Protein AF-A0AAU2SCC8-F1 (afdb_monomer)

Structure (mmCIF, N/CA/C/O backbone):
data_AF-A0AAU2SCC8-F1
#
_entry.id   AF-A0AAU2SCC8-F1
#
loop_
_atom_site.group_PDB
_atom_site.id
_atom_site.type_symbol
_atom_site.label_atom_id
_atom_site.label_alt_id
_atom_site.label_comp_id
_atom_site.label_asym_id
_atom_site.label_entity_id
_atom_site.label_seq_id
_atom_site.pdbx_PDB_ins_code
_atom_site.Cartn_x
_atom_site.Cartn_y
_atom_site.Cartn_z
_atom_site.occupancy
_atom_site.B_iso_or_equiv
_atom_site.auth_seq_id
_atom_site.auth_comp_id
_atom_site.auth_asym_id
_atom_site.auth_atom_id
_atom_site.pdbx_PDB_model_num
ATOM 1 N N . MET A 1 1 ? 11.559 -13.820 -19.161 1.00 62.53 1 MET A N 1
ATOM 2 C CA . MET A 1 1 ? 10.729 -14.350 -18.061 1.00 62.53 1 MET A CA 1
ATOM 3 C C . MET A 1 1 ? 9.346 -13.765 -18.253 1.00 62.53 1 MET A C 1
ATOM 5 O O . MET A 1 1 ? 9.274 -12.615 -18.660 1.00 62.53 1 MET A O 1
ATOM 9 N N . ASP A 1 2 ? 8.284 -14.543 -18.077 1.00 85.38 2 ASP A N 1
ATOM 10 C CA . ASP A 1 2 ? 6.921 -14.011 -18.171 1.00 85.38 2 ASP A CA 1
ATOM 11 C C . ASP A 1 2 ? 6.701 -13.028 -17.008 1.00 85.38 2 ASP A C 1
ATOM 13 O O . ASP A 1 2 ? 6.806 -13.413 -15.840 1.00 85.38 2 ASP A O 1
ATOM 17 N N . THR A 1 3 ? 6.509 -11.747 -17.331 1.00 86.06 3 THR A N 1
ATOM 18 C CA . THR A 1 3 ? 6.363 -10.664 -16.351 1.00 86.06 3 THR A CA 1
ATOM 19 C C . THR A 1 3 ? 5.164 -10.898 -15.440 1.00 86.06 3 THR A C 1
ATOM 21 O O . THR A 1 3 ? 5.280 -10.666 -14.237 1.00 86.06 3 THR A O 1
ATOM 24 N N . ASP A 1 4 ? 4.063 -11.436 -15.965 1.00 90.00 4 ASP A N 1
ATOM 25 C CA . ASP A 1 4 ? 2.861 -11.713 -15.178 1.00 90.00 4 ASP A CA 1
ATOM 26 C C . ASP A 1 4 ? 3.118 -12.862 -14.201 1.00 90.00 4 ASP A C 1
ATOM 28 O O . ASP A 1 4 ? 2.792 -12.768 -13.017 1.00 90.00 4 ASP A O 1
ATOM 32 N N . ALA A 1 5 ? 3.806 -13.915 -14.655 1.00 93.38 5 ALA A N 1
ATOM 33 C CA . ALA A 1 5 ? 4.214 -15.011 -13.779 1.00 93.38 5 ALA A CA 1
ATOM 34 C C . ALA A 1 5 ? 5.170 -14.538 -12.669 1.00 93.38 5 ALA A C 1
ATOM 36 O O . ALA A 1 5 ? 5.073 -14.994 -11.529 1.00 93.38 5 ALA A O 1
ATOM 37 N N . ALA A 1 6 ? 6.081 -13.610 -12.979 1.00 93.94 6 ALA A N 1
ATOM 38 C CA . ALA A 1 6 ? 6.995 -13.035 -11.996 1.00 93.94 6 ALA A CA 1
ATOM 39 C C . ALA A 1 6 ? 6.267 -12.146 -10.973 1.00 93.94 6 ALA A C 1
ATOM 41 O O . ALA A 1 6 ? 6.582 -12.204 -9.784 1.00 93.94 6 ALA A O 1
ATOM 42 N N . ILE A 1 7 ? 5.277 -11.362 -11.412 1.00 95.56 7 ILE A N 1
ATOM 43 C CA . ILE A 1 7 ? 4.417 -10.558 -10.533 1.00 95.56 7 ILE A CA 1
ATOM 44 C C . ILE A 1 7 ? 3.622 -11.458 -9.587 1.00 95.56 7 ILE A C 1
ATOM 46 O O . ILE A 1 7 ? 3.667 -11.256 -8.374 1.00 95.56 7 ILE A O 1
ATOM 50 N N . GLU A 1 8 ? 2.946 -12.483 -10.107 1.00 96.69 8 GLU A N 1
ATOM 51 C CA . GLU A 1 8 ? 2.165 -13.414 -9.283 1.00 96.69 8 GLU A CA 1
ATOM 52 C C . GLU A 1 8 ? 3.062 -14.195 -8.303 1.00 96.69 8 GLU A C 1
ATOM 54 O O . GLU A 1 8 ? 2.718 -14.348 -7.129 1.00 96.69 8 GLU A O 1
ATOM 59 N N . ALA A 1 9 ? 4.267 -14.600 -8.723 1.00 96.06 9 ALA A N 1
ATOM 60 C CA . ALA A 1 9 ? 5.257 -15.195 -7.823 1.00 96.06 9 ALA A CA 1
ATOM 61 C C . ALA A 1 9 ? 5.730 -14.215 -6.732 1.00 96.06 9 ALA A C 1
ATOM 63 O O . ALA A 1 9 ? 5.937 -14.620 -5.587 1.00 96.06 9 ALA A O 1
ATOM 64 N N . GLY A 1 10 ? 5.873 -12.926 -7.058 1.00 96.00 10 GLY A N 1
ATOM 65 C CA . GLY A 1 10 ? 6.161 -11.868 -6.088 1.00 96.00 10 GLY A CA 1
ATOM 66 C C . GLY A 1 10 ? 5.062 -11.745 -5.034 1.00 96.00 10 GLY A C 1
ATOM 67 O O . GLY A 1 10 ? 5.354 -11.700 -3.839 1.00 96.00 10 GLY A O 1
ATOM 68 N N . TRP A 1 11 ? 3.795 -11.767 -5.458 1.00 97.62 11 TRP A N 1
ATOM 69 C CA . TRP A 1 11 ? 2.643 -11.748 -4.553 1.00 97.62 11 TRP A CA 1
ATOM 70 C C . TRP A 1 11 ? 2.596 -12.967 -3.640 1.00 97.62 11 TRP A C 1
ATOM 72 O O . TRP A 1 11 ? 2.360 -12.818 -2.441 1.00 97.62 11 TRP A O 1
ATOM 82 N N . GLN A 1 12 ? 2.864 -14.161 -4.172 1.00 97.50 12 GLN A N 1
ATOM 83 C CA . GLN A 1 12 ? 2.951 -15.364 -3.346 1.00 97.50 12 GLN A CA 1
ATOM 84 C C . GLN A 1 12 ? 4.092 -15.252 -2.327 1.00 97.50 12 GLN A C 1
ATOM 86 O O . GLN A 1 12 ? 3.879 -15.470 -1.138 1.00 97.50 12 GLN A O 1
ATOM 91 N N . LYS A 1 13 ? 5.274 -14.798 -2.760 1.00 96.31 13 LYS A N 1
ATOM 92 C CA . LYS A 1 13 ? 6.423 -14.588 -1.872 1.00 96.31 13 LYS A CA 1
ATOM 93 C C . LYS A 1 13 ? 6.127 -13.583 -0.757 1.00 96.31 13 LYS A C 1
ATOM 95 O O . LYS A 1 13 ? 6.550 -13.801 0.371 1.00 96.31 13 LYS A O 1
ATOM 100 N N . ALA A 1 14 ? 5.418 -12.494 -1.050 1.00 96.19 14 ALA A N 1
ATOM 101 C CA . ALA A 1 14 ? 5.037 -11.504 -0.044 1.00 96.19 14 ALA A CA 1
ATOM 102 C C . ALA A 1 14 ? 4.080 -12.084 1.014 1.00 96.19 14 ALA A C 1
ATOM 104 O O . ALA A 1 14 ? 4.199 -11.741 2.189 1.00 96.19 14 ALA A O 1
ATOM 105 N N . ARG A 1 15 ? 3.173 -12.990 0.617 1.00 96.25 15 ARG A N 1
ATOM 106 C CA . ARG A 1 15 ? 2.302 -13.732 1.546 1.00 96.25 15 ARG A CA 1
ATOM 107 C C . ARG A 1 15 ? 3.092 -14.711 2.408 1.00 96.25 15 ARG A C 1
ATOM 109 O O . ARG A 1 15 ? 2.896 -14.740 3.619 1.00 96.25 15 ARG A O 1
ATOM 116 N N . ASP A 1 16 ? 4.003 -15.462 1.795 1.00 96.50 16 ASP A N 1
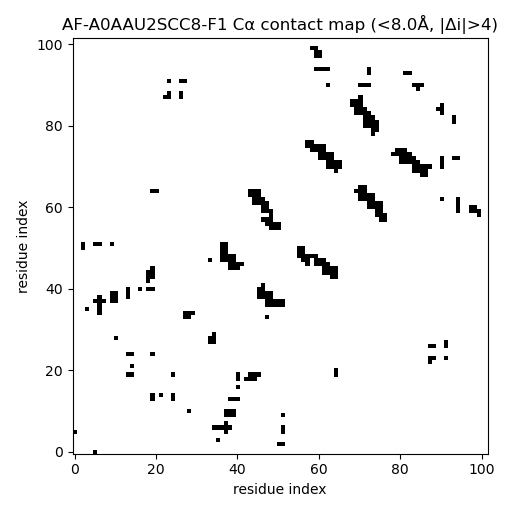ATOM 117 C CA . ASP A 1 16 ? 4.822 -16.464 2.487 1.00 96.50 16 ASP A CA 1
ATOM 118 C C . ASP A 1 16 ? 5.830 -15.830 3.465 1.00 96.50 16 ASP A C 1
ATOM 120 O O . ASP A 1 16 ? 6.220 -16.451 4.451 1.00 96.50 16 ASP A O 1
ATOM 124 N N . ASP A 1 17 ? 6.250 -14.587 3.209 1.00 94.44 17 ASP A N 1
ATOM 125 C CA . ASP A 1 17 ? 7.211 -13.844 4.029 1.00 94.44 17 ASP A CA 1
ATOM 126 C C . ASP A 1 17 ? 6.690 -13.521 5.444 1.00 94.44 17 ASP A C 1
ATOM 128 O O . ASP A 1 17 ? 7.462 -13.492 6.402 1.00 94.44 17 ASP A O 1
ATOM 132 N N . GLY A 1 18 ? 5.383 -13.287 5.591 1.00 91.75 18 GLY A N 1
ATOM 133 C CA . GLY A 1 18 ? 4.715 -13.136 6.887 1.00 91.75 18 GLY A CA 1
ATOM 134 C C . GLY A 1 18 ? 5.025 -11.856 7.679 1.00 91.75 18 GLY A C 1
ATOM 135 O O . GLY A 1 18 ? 4.430 -11.654 8.738 1.00 91.75 18 GLY A O 1
ATOM 136 N N . ARG A 1 19 ? 5.914 -10.966 7.206 1.00 91.44 19 ARG A N 1
ATOM 137 C CA . ARG A 1 19 ? 6.198 -9.685 7.890 1.00 91.44 19 A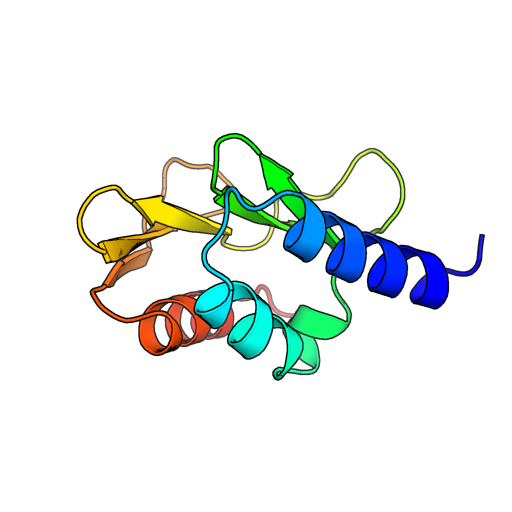RG A CA 1
ATOM 138 C C . ARG A 1 19 ? 5.124 -8.623 7.660 1.00 91.44 19 A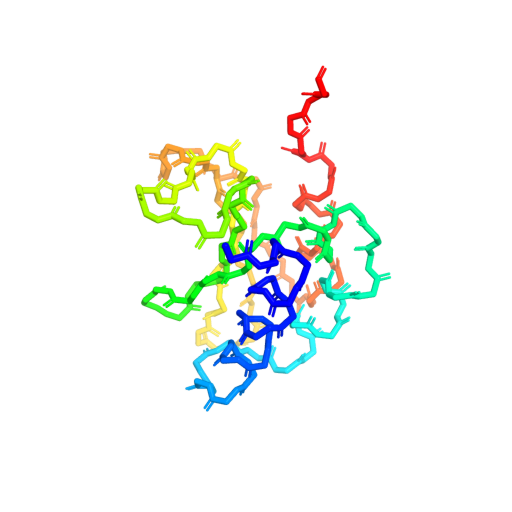RG A C 1
ATOM 140 O O . ARG A 1 19 ? 4.990 -7.713 8.474 1.00 91.44 19 ARG A O 1
ATOM 147 N N . VAL A 1 20 ? 4.376 -8.727 6.565 1.00 93.62 20 VAL A N 1
ATOM 148 C CA . VAL A 1 20 ? 3.243 -7.848 6.252 1.00 93.62 20 VAL A CA 1
ATOM 149 C C . VAL A 1 20 ? 1.948 -8.563 6.609 1.00 93.62 20 VAL A C 1
ATOM 151 O O . VAL A 1 20 ? 1.796 -9.760 6.375 1.00 93.62 20 VAL A O 1
ATOM 154 N N . ARG A 1 21 ? 0.997 -7.821 7.181 1.00 92.75 21 ARG A N 1
ATOM 155 C CA . ARG A 1 21 ? -0.297 -8.374 7.589 1.00 92.75 21 ARG A CA 1
ATOM 156 C C . ARG A 1 21 ? -1.078 -8.889 6.367 1.00 92.75 21 ARG A C 1
ATOM 158 O O . ARG A 1 21 ? -1.182 -8.149 5.386 1.00 92.75 21 ARG A O 1
ATOM 165 N 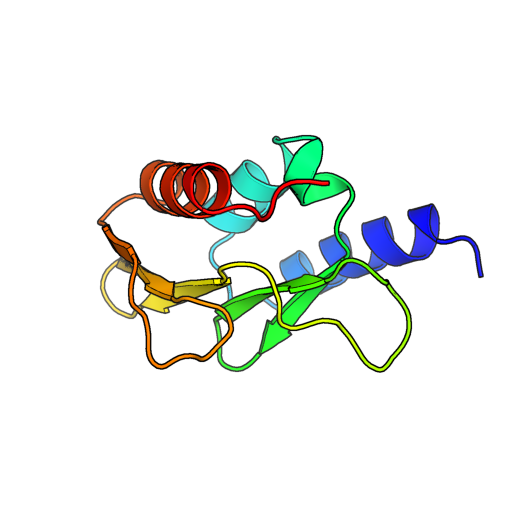N . PRO A 1 22 ? -1.681 -10.093 6.427 1.00 94.00 22 PRO A N 1
ATOM 166 C CA . PRO A 1 22 ? -2.409 -10.672 5.294 1.00 94.00 22 PRO A CA 1
ATOM 167 C C . PRO A 1 22 ? -3.515 -9.768 4.739 1.00 94.00 22 PRO A C 1
ATOM 169 O O . PRO A 1 22 ? -3.625 -9.606 3.531 1.00 94.00 22 PRO A O 1
ATOM 172 N N . GLU A 1 23 ? -4.260 -9.090 5.615 1.00 95.12 23 GLU A N 1
ATOM 173 C CA . GLU A 1 23 ? -5.331 -8.158 5.231 1.00 95.12 23 GLU A CA 1
ATOM 174 C C . GLU A 1 23 ? -4.857 -7.019 4.313 1.00 95.12 23 GLU A C 1
ATOM 176 O O . GLU A 1 23 ? -5.583 -6.619 3.405 1.00 95.12 23 GLU A O 1
ATOM 181 N N . LEU A 1 24 ? -3.628 -6.524 4.504 1.00 96.19 24 LEU A N 1
ATOM 182 C CA . LEU A 1 24 ? -3.044 -5.491 3.650 1.00 96.19 24 LEU A CA 1
ATOM 183 C C . LEU A 1 24 ? -2.675 -6.057 2.275 1.00 96.19 24 LEU A C 1
ATOM 185 O O . LEU A 1 24 ? -2.952 -5.425 1.257 1.00 96.19 24 LEU A O 1
ATOM 189 N N . LEU A 1 25 ? -2.085 -7.257 2.244 1.00 97.19 25 LEU A N 1
ATOM 190 C CA . LEU A 1 25 ? -1.738 -7.945 0.999 1.00 97.19 25 LEU A CA 1
ATOM 191 C C . LEU A 1 25 ? -2.987 -8.277 0.181 1.00 97.19 25 LEU A C 1
ATOM 193 O O . LEU A 1 25 ? -2.990 -8.071 -1.029 1.00 97.19 25 LEU A O 1
ATOM 197 N N . ASP A 1 26 ? -4.052 -8.748 0.827 1.00 97.50 26 ASP A N 1
ATOM 198 C CA . ASP A 1 26 ? -5.294 -9.123 0.153 1.00 97.50 26 ASP A CA 1
ATOM 199 C C . ASP A 1 26 ? -6.024 -7.908 -0.427 1.00 97.50 26 ASP A C 1
ATOM 201 O O . ASP A 1 26 ? -6.505 -7.966 -1.559 1.00 97.50 26 ASP A O 1
ATOM 205 N N . LEU A 1 27 ? -6.053 -6.784 0.298 1.00 98.06 27 LEU A N 1
ATOM 206 C CA . LEU A 1 27 ? -6.621 -5.533 -0.210 1.00 98.06 27 LEU A CA 1
ATOM 207 C C . LEU A 1 27 ? -5.805 -4.960 -1.372 1.00 98.06 27 LEU A C 1
ATOM 209 O O . LEU A 1 27 ? -6.386 -4.560 -2.379 1.00 98.06 27 LEU A O 1
ATOM 213 N N . ALA A 1 28 ? -4.475 -4.962 -1.265 1.00 97.75 28 ALA A N 1
ATOM 214 C CA . ALA A 1 28 ? -3.609 -4.504 -2.346 1.00 97.75 28 ALA A CA 1
ATOM 215 C C . ALA A 1 28 ? -3.739 -5.394 -3.595 1.00 97.75 28 ALA A C 1
ATOM 217 O O . ALA A 1 28 ? -3.821 -4.891 -4.712 1.00 97.75 28 ALA A O 1
ATOM 218 N N . TYR A 1 29 ? -3.815 -6.716 -3.416 1.00 98.06 29 TYR A N 1
ATOM 219 C CA . TYR A 1 29 ? -3.990 -7.671 -4.512 1.00 98.06 29 TYR A CA 1
ATOM 220 C C . TYR A 1 29 ? -5.371 -7.572 -5.182 1.00 98.06 29 TYR A C 1
ATOM 222 O O . TYR A 1 29 ? -5.517 -7.917 -6.355 1.00 98.06 29 TYR A O 1
ATOM 230 N N . ALA A 1 30 ? -6.396 -7.113 -4.459 1.00 98.06 30 ALA A N 1
ATOM 231 C CA . ALA A 1 30 ? -7.743 -6.951 -4.999 1.00 98.06 30 ALA A CA 1
ATOM 232 C C . ALA A 1 30 ? -7.875 -5.760 -5.969 1.00 98.06 30 ALA A C 1
ATOM 234 O O . ALA A 1 30 ? -8.733 -5.810 -6.853 1.00 98.06 30 ALA A O 1
ATOM 235 N N . ASP A 1 31 ? -7.048 -4.711 -5.847 1.00 97.38 31 ASP A N 1
ATOM 236 C CA . ASP A 1 31 ? -7.062 -3.576 -6.782 1.00 97.38 31 ASP A CA 1
ATOM 237 C C . ASP A 1 31 ? -6.198 -3.880 -8.028 1.00 97.38 31 ASP A C 1
ATOM 239 O O . ASP A 1 31 ? -4.985 -4.085 -7.909 1.00 97.38 31 ASP A O 1
ATOM 243 N N . PRO A 1 32 ? -6.763 -3.867 -9.253 1.00 95.31 32 PRO A N 1
ATOM 244 C CA . PRO A 1 32 ? -6.016 -4.176 -10.474 1.00 95.31 32 PRO A CA 1
ATOM 245 C C . PRO A 1 32 ? -4.816 -3.259 -10.751 1.00 95.31 32 PRO A C 1
ATOM 247 O O . PRO A 1 32 ? -3.901 -3.659 -11.476 1.00 95.31 32 PRO A O 1
ATOM 250 N N . ARG A 1 33 ? -4.811 -2.021 -10.240 1.00 94.62 33 ARG A N 1
ATOM 251 C CA . ARG A 1 33 ? -3.696 -1.076 -10.417 1.00 94.62 33 ARG A CA 1
ATOM 252 C C . ARG A 1 33 ? -2.477 -1.507 -9.612 1.00 94.62 33 ARG A C 1
ATOM 254 O O . ARG A 1 33 ? -1.368 -1.402 -10.122 1.00 94.62 33 ARG A O 1
ATOM 261 N N . LEU A 1 34 ? -2.685 -2.033 -8.404 1.00 96.50 34 LEU A N 1
ATOM 262 C CA . LEU A 1 34 ? -1.618 -2.537 -7.537 1.00 96.50 34 LEU A CA 1
ATOM 263 C C . LEU A 1 34 ? -1.252 -3.983 -7.861 1.00 96.50 34 LEU A C 1
ATOM 265 O O . LEU A 1 34 ? -0.068 -4.300 -7.908 1.00 96.50 34 LEU A O 1
ATOM 269 N N . ARG A 1 35 ? -2.229 -4.847 -8.167 1.00 96.56 35 ARG A N 1
ATOM 270 C CA . ARG A 1 35 ? -1.980 -6.253 -8.528 1.00 96.56 35 ARG A CA 1
ATOM 271 C C . ARG A 1 35 ? -1.007 -6.403 -9.697 1.00 96.56 35 ARG A C 1
ATOM 273 O O . ARG A 1 35 ? -0.194 -7.318 -9.694 1.00 96.56 35 ARG A O 1
ATOM 280 N N . ARG A 1 36 ? -1.076 -5.494 -10.676 1.00 94.31 36 ARG A N 1
ATOM 281 C CA . ARG A 1 36 ? -0.174 -5.450 -11.842 1.00 94.31 36 ARG A CA 1
ATOM 282 C C . ARG A 1 36 ? 1.221 -4.895 -11.538 1.00 94.31 36 ARG A C 1
ATOM 284 O O . ARG A 1 36 ? 2.062 -4.857 -12.429 1.0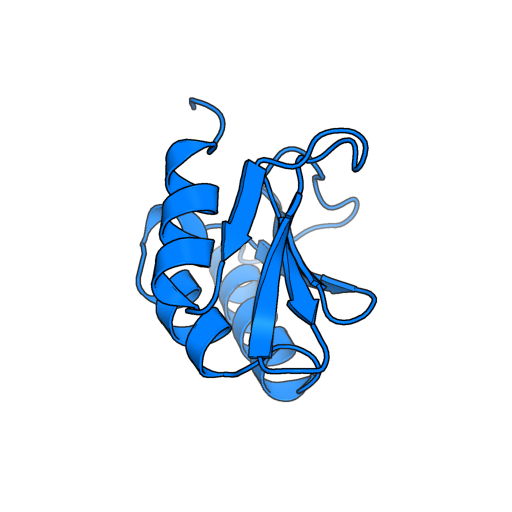0 94.31 36 ARG A O 1
ATOM 291 N N . ARG A 1 37 ? 1.481 -4.441 -10.312 1.00 95.25 37 ARG A N 1
ATOM 292 C CA . ARG A 1 37 ? 2.809 -4.024 -9.852 1.00 95.25 37 ARG A CA 1
ATOM 293 C C . ARG A 1 37 ? 3.469 -5.197 -9.139 1.00 95.2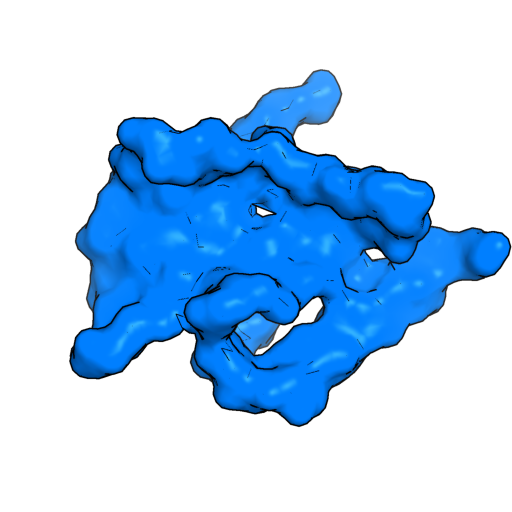5 37 ARG A C 1
ATOM 295 O O . ARG A 1 37 ? 2.805 -5.982 -8.466 1.00 95.25 37 ARG A O 1
ATOM 302 N N . PHE A 1 38 ? 4.784 -5.306 -9.277 1.00 95.38 38 PHE A N 1
ATOM 303 C CA . PHE A 1 38 ? 5.556 -6.310 -8.561 1.00 95.38 38 PHE A CA 1
ATOM 304 C C . PHE A 1 38 ? 5.649 -5.924 -7.079 1.00 95.38 38 PHE A C 1
ATOM 306 O O . PHE A 1 38 ? 6.211 -4.865 -6.773 1.00 95.38 38 PHE A O 1
ATOM 313 N N . PRO A 1 39 ? 5.125 -6.741 -6.152 1.00 96.62 39 PRO A N 1
ATOM 314 C CA . PRO A 1 39 ? 5.248 -6.467 -4.733 1.00 96.62 39 PRO A CA 1
ATOM 315 C C . PRO A 1 39 ? 6.611 -6.932 -4.223 1.00 96.62 39 PRO A C 1
ATOM 317 O O . PRO A 1 39 ? 7.136 -7.974 -4.626 1.00 96.62 39 PRO A O 1
ATOM 320 N N . TRP A 1 40 ? 7.166 -6.209 -3.263 1.00 93.62 40 TRP A N 1
ATOM 321 C CA . TRP A 1 40 ? 8.292 -6.720 -2.493 1.00 93.62 40 TRP A CA 1
ATOM 322 C C . TRP A 1 40 ? 8.227 -6.221 -1.054 1.00 93.62 40 TRP A C 1
ATOM 324 O O . TRP A 1 40 ? 7.676 -5.159 -0.763 1.00 93.62 40 TRP A O 1
ATOM 334 N N . VAL A 1 41 ? 8.763 -7.037 -0.143 1.00 93.81 41 VAL A N 1
ATOM 335 C CA . VAL A 1 41 ? 8.721 -6.770 1.295 1.00 93.81 41 VAL A CA 1
ATOM 336 C C . VAL A 1 41 ? 10.127 -6.506 1.822 1.00 93.81 41 VAL A C 1
ATOM 338 O O . VAL A 1 41 ? 10.993 -7.385 1.787 1.00 93.81 41 VAL A O 1
ATOM 341 N N . GLY A 1 42 ? 10.360 -5.316 2.371 1.00 88.56 42 GLY A N 1
ATOM 342 C CA . GLY A 1 42 ? 11.611 -4.925 3.032 1.00 88.56 42 GLY A CA 1
ATOM 343 C C . GLY A 1 42 ? 11.317 -4.352 4.407 1.00 88.56 42 GLY A C 1
ATOM 344 O O . GLY A 1 42 ? 10.404 -3.563 4.529 1.00 88.56 42 GLY A O 1
ATOM 345 N N . MET A 1 43 ? 12.030 -4.765 5.459 1.00 87.38 43 MET A N 1
ATOM 346 C CA . MET A 1 43 ? 11.824 -4.255 6.831 1.00 87.38 43 MET A CA 1
ATOM 347 C C . MET A 1 43 ? 10.370 -4.288 7.374 1.00 87.38 43 MET A C 1
ATOM 349 O O . MET A 1 43 ? 10.050 -3.537 8.286 1.00 87.38 43 MET A O 1
ATOM 353 N N . GLY A 1 44 ? 9.494 -5.166 6.859 1.00 89.44 44 GLY A N 1
ATOM 354 C CA . GLY A 1 44 ? 8.066 -5.201 7.240 1.00 89.44 44 GLY A CA 1
ATOM 355 C C . GLY A 1 44 ? 7.181 -4.211 6.473 1.00 89.44 44 GLY A C 1
ATOM 356 O O . GLY A 1 44 ? 6.035 -3.961 6.841 1.00 89.44 44 GLY A O 1
ATOM 357 N N . GLU A 1 45 ? 7.719 -3.653 5.396 1.00 94.50 45 GLU A N 1
ATOM 358 C CA . GLU A 1 45 ? 7.085 -2.666 4.538 1.00 94.50 45 GLU A CA 1
ATOM 359 C C . GLU A 1 45 ? 6.652 -3.334 3.239 1.00 94.50 45 GLU A C 1
ATOM 361 O O . GLU A 1 45 ? 7.434 -4.076 2.640 1.00 94.50 45 GLU A O 1
ATOM 366 N N . LEU A 1 46 ? 5.429 -3.057 2.796 1.00 96.88 46 LEU A N 1
ATOM 367 C CA . LEU A 1 46 ? 4.920 -3.484 1.502 1.00 96.88 46 LEU A CA 1
ATOM 368 C C . LEU A 1 46 ? 5.171 -2.390 0.471 1.00 96.88 46 LEU A C 1
ATOM 370 O O . LEU A 1 46 ? 4.612 -1.298 0.573 1.00 96.88 46 LEU A O 1
ATOM 374 N N . HIS A 1 47 ? 5.973 -2.720 -0.533 1.00 96.31 47 HIS A N 1
ATOM 375 C CA . HIS A 1 47 ? 6.319 -1.835 -1.635 1.00 96.31 47 HIS A CA 1
ATOM 376 C C . HIS A 1 47 ? 5.806 -2.371 -2.965 1.00 96.31 47 HIS A C 1
ATOM 378 O O . HIS A 1 47 ? 5.599 -3.575 -3.126 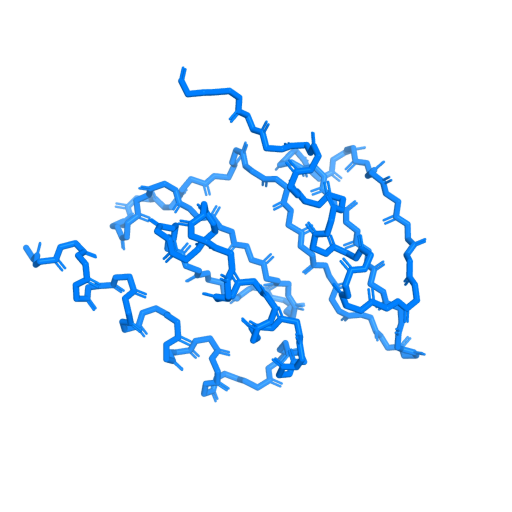1.00 96.31 47 HIS A O 1
ATOM 384 N N . PHE A 1 48 ? 5.685 -1.470 -3.938 1.00 95.75 48 PHE A N 1
ATOM 385 C CA . PHE A 1 48 ? 5.220 -1.759 -5.290 1.00 95.75 48 PHE A CA 1
ATOM 386 C C . PHE A 1 48 ? 6.253 -1.272 -6.305 1.00 95.75 48 PHE A C 1
ATOM 388 O O . PHE A 1 48 ? 6.722 -0.142 -6.221 1.00 95.75 48 PHE A O 1
ATOM 395 N N . SER A 1 49 ? 6.589 -2.114 -7.278 1.00 93.88 49 SER A N 1
ATOM 396 C CA . SER A 1 49 ? 7.507 -1.793 -8.372 1.00 93.88 49 SER A CA 1
ATOM 397 C C . SER A 1 49 ? 6.801 -1.924 -9.718 1.00 93.88 49 SER A C 1
ATOM 399 O O . SER A 1 49 ? 5.981 -2.821 -9.924 1.00 93.88 49 SER A O 1
ATOM 401 N N . ARG A 1 50 ? 7.135 -1.048 -10.670 1.00 90.56 50 ARG A N 1
ATOM 402 C CA . ARG A 1 50 ? 6.650 -1.138 -12.061 1.00 90.56 50 ARG A CA 1
ATOM 403 C C . ARG A 1 50 ? 7.278 -2.298 -12.836 1.00 90.56 50 ARG A C 1
ATOM 405 O O . ARG A 1 50 ? 6.735 -2.711 -13.852 1.00 90.56 50 ARG A O 1
ATOM 412 N N . THR A 1 51 ? 8.404 -2.824 -12.356 1.00 89.31 51 THR A N 1
ATOM 413 C CA . THR A 1 51 ? 9.110 -3.968 -12.946 1.00 89.31 51 THR A CA 1
ATOM 414 C C . THR A 1 51 ? 9.273 -5.102 -11.939 1.00 89.31 51 THR A C 1
ATOM 416 O O . THR A 1 51 ? 9.502 -4.866 -10.750 1.00 89.31 51 THR A O 1
ATOM 419 N N . ALA A 1 52 ? 9.186 -6.339 -12.425 1.00 87.44 52 ALA A N 1
ATOM 420 C CA . ALA A 1 52 ? 9.507 -7.537 -11.652 1.00 87.44 52 ALA A CA 1
ATOM 421 C C . ALA A 1 52 ? 11.013 -7.865 -11.642 1.00 87.44 52 ALA A C 1
ATOM 423 O O . ALA A 1 52 ? 11.464 -8.704 -10.860 1.00 87.44 52 ALA A O 1
ATOM 424 N N . GLU A 1 53 ? 11.804 -7.204 -12.491 1.00 85.62 53 GLU A N 1
ATOM 425 C CA . GLU A 1 53 ? 13.249 -7.408 -12.614 1.00 85.62 53 GLU A CA 1
ATOM 426 C C . GLU A 1 53 ? 14.029 -6.397 -11.766 1.00 85.62 53 GLU A C 1
ATOM 428 O O . GLU A 1 53 ? 13.573 -5.280 -11.528 1.00 85.62 53 GLU A O 1
ATOM 433 N N . GLN A 1 54 ? 15.217 -6.778 -11.292 1.00 80.62 54 GLN A N 1
ATOM 434 C CA . GLN A 1 54 ? 16.082 -5.842 -10.577 1.00 80.62 54 GLN A CA 1
ATOM 435 C C . GLN A 1 54 ? 16.822 -4.917 -11.561 1.00 80.62 54 GLN A C 1
ATOM 437 O O . GLN A 1 54 ? 17.287 -5.396 -12.596 1.00 80.62 54 GLN A O 1
ATOM 442 N N . PRO A 1 55 ? 17.007 -3.626 -11.229 1.00 84.00 55 PRO A N 1
ATOM 443 C CA . PRO A 1 55 ? 16.595 -2.969 -9.985 1.00 84.00 55 PRO A CA 1
ATOM 444 C C . PRO A 1 55 ? 15.090 -2.648 -9.952 1.00 84.00 55 PRO A C 1
ATOM 446 O O . PRO A 1 55 ? 14.530 -2.144 -10.922 1.00 84.00 55 PRO A O 1
ATOM 449 N N . TRP A 1 56 ? 14.446 -2.908 -8.810 1.00 86.88 56 TRP A N 1
ATOM 450 C CA . TRP A 1 56 ? 13.042 -2.546 -8.588 1.00 86.88 56 TRP A CA 1
ATOM 451 C C . TRP A 1 56 ? 12.864 -1.027 -8.517 1.00 86.88 56 TRP A C 1
ATOM 453 O O . TRP A 1 56 ? 13.753 -0.321 -8.034 1.00 86.88 56 TRP A O 1
ATOM 463 N N . THR A 1 57 ? 11.711 -0.521 -8.963 1.00 88.50 57 THR A N 1
ATOM 464 C CA . THR A 1 57 ? 11.408 0.912 -8.863 1.00 88.50 57 THR A CA 1
ATOM 465 C C . THR A 1 57 ? 10.934 1.282 -7.458 1.00 88.50 57 THR A C 1
ATOM 467 O O . THR A 1 57 ? 10.248 0.504 -6.797 1.00 88.50 57 THR A O 1
ATOM 470 N N . TRP A 1 58 ? 11.314 2.484 -7.016 1.00 88.50 58 TRP A N 1
ATOM 471 C CA . TRP A 1 58 ? 10.881 3.146 -5.777 1.00 88.50 58 TRP A CA 1
ATOM 472 C C . TRP A 1 58 ? 10.289 4.509 -6.130 1.00 88.50 58 TRP A C 1
ATOM 474 O O . TRP A 1 58 ? 10.877 5.559 -5.883 1.00 88.50 58 TRP A O 1
ATOM 484 N N . ASP A 1 59 ? 9.149 4.488 -6.797 1.00 90.31 59 ASP A N 1
ATOM 485 C CA . ASP A 1 59 ? 8.464 5.670 -7.325 1.00 90.31 59 ASP A CA 1
ATOM 486 C C . ASP A 1 59 ? 6.971 5.692 -6.983 1.00 90.31 59 ASP A C 1
ATOM 488 O O . ASP A 1 59 ? 6.239 6.571 -7.427 1.00 90.31 59 ASP A O 1
ATOM 492 N N . ILE A 1 60 ? 6.531 4.741 -6.161 1.00 92.50 60 ILE A N 1
ATOM 493 C CA . ILE A 1 60 ? 5.158 4.578 -5.691 1.00 92.50 60 ILE A CA 1
ATOM 494 C C . ILE A 1 60 ? 5.168 4.636 -4.157 1.00 92.50 60 ILE A C 1
ATOM 496 O O . ILE A 1 60 ? 6.140 4.170 -3.549 1.00 92.50 60 ILE A O 1
ATOM 500 N N . PRO A 1 61 ? 4.120 5.186 -3.518 1.00 95.88 61 PRO A N 1
ATOM 501 C CA . PRO A 1 61 ? 3.959 5.087 -2.076 1.00 95.88 61 PRO A CA 1
ATOM 502 C C . PRO A 1 61 ? 4.039 3.638 -1.575 1.00 95.88 61 PRO A C 1
ATOM 504 O O . PRO A 1 61 ? 3.636 2.696 -2.260 1.00 95.88 61 PRO A O 1
ATOM 507 N N . PHE A 1 62 ? 4.519 3.457 -0.350 1.00 96.06 62 PHE A N 1
ATOM 508 C CA . PHE A 1 62 ? 4.615 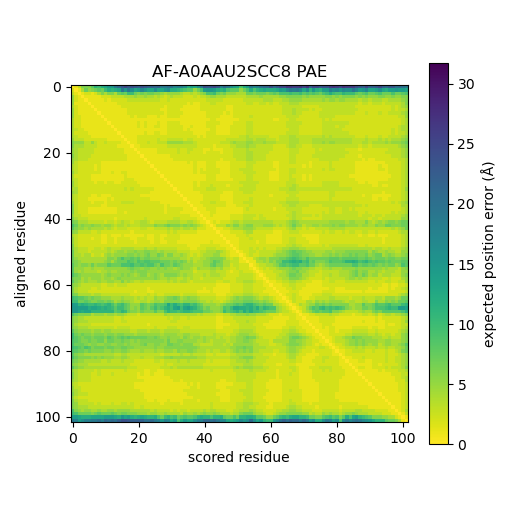2.150 0.296 1.00 96.06 62 PHE A CA 1
ATOM 509 C C . PHE A 1 62 ? 4.035 2.196 1.707 1.00 96.06 62 PHE A C 1
ATOM 511 O O . PHE A 1 62 ? 3.897 3.265 2.308 1.00 96.06 62 PHE A O 1
ATOM 518 N N . VAL A 1 63 ? 3.690 1.025 2.239 1.00 97.19 63 VAL A N 1
ATOM 519 C CA . VAL A 1 63 ? 2.998 0.908 3.526 1.00 97.19 63 VAL A CA 1
ATOM 520 C C . VAL A 1 63 ? 3.874 0.186 4.536 1.00 97.19 63 VAL A C 1
ATOM 522 O O . VAL A 1 63 ? 4.298 -0.945 4.307 1.00 97.19 63 VAL A O 1
ATOM 525 N N . LEU A 1 64 ? 4.091 0.804 5.691 1.00 94.12 64 LEU A N 1
ATOM 526 C CA . LEU A 1 64 ? 4.691 0.167 6.855 1.00 94.12 64 LEU A CA 1
ATOM 527 C C . LEU A 1 64 ? 3.579 -0.383 7.751 1.00 94.12 64 LEU A C 1
ATOM 529 O O . LEU A 1 64 ? 2.696 0.363 8.179 1.00 94.12 64 LEU A O 1
ATOM 533 N N . SER A 1 65 ? 3.628 -1.683 8.045 1.00 90.06 65 SER A N 1
ATOM 534 C CA . SER A 1 65 ? 2.767 -2.297 9.061 1.00 90.06 65 SER A CA 1
ATOM 535 C C . SER A 1 65 ? 3.432 -2.155 10.425 1.00 90.06 65 SER A C 1
ATOM 537 O O . SER A 1 65 ? 4.472 -2.762 10.674 1.00 90.06 65 SER A O 1
ATOM 539 N N . GLU A 1 66 ? 2.850 -1.368 11.323 1.00 86.31 66 GLU A N 1
ATOM 540 C CA . GLU A 1 66 ? 3.486 -1.073 12.602 1.00 86.31 66 GLU A CA 1
ATOM 541 C C . GLU A 1 66 ? 3.031 -1.982 13.739 1.00 86.31 66 GLU A C 1
ATOM 543 O O . GLU A 1 66 ? 1.944 -2.580 13.749 1.00 86.31 66 GLU A O 1
ATOM 548 N N . TYR A 1 67 ? 3.884 -2.043 14.760 1.00 75.25 67 TYR A N 1
ATOM 549 C CA . TYR A 1 67 ? 3.537 -2.668 16.022 1.00 75.25 67 TYR A CA 1
ATOM 550 C C . TYR A 1 67 ? 2.420 -1.861 16.699 1.00 75.25 67 TYR A C 1
ATOM 552 O O . TYR A 1 67 ? 2.573 -0.670 16.949 1.00 75.25 67 TYR A O 1
ATOM 560 N N . GLY A 1 68 ? 1.285 -2.508 16.975 1.00 77.31 68 GLY A N 1
ATOM 561 C CA . GLY A 1 68 ? 0.084 -1.851 17.511 1.00 77.31 68 GLY A CA 1
ATOM 562 C C . GLY A 1 68 ? -1.096 -1.757 16.538 1.00 77.31 68 GLY A C 1
ATOM 563 O O . GLY A 1 68 ? -2.186 -1.398 16.965 1.00 77.31 68 GLY A O 1
ATOM 564 N N . GLY A 1 69 ? -0.928 -2.155 15.270 1.00 84.44 69 GLY A N 1
ATOM 565 C CA . GLY A 1 69 ? -2.046 -2.262 14.319 1.00 84.44 69 GLY A CA 1
ATOM 566 C C . GLY A 1 69 ? -2.307 -1.033 13.462 1.00 84.44 69 GLY A C 1
ATOM 567 O O . GLY A 1 69 ? -3.269 -1.038 12.703 1.00 84.44 69 GLY A O 1
ATOM 568 N N . THR A 1 70 ? -1.452 -0.016 13.542 1.00 92.69 70 THR A N 1
ATOM 569 C CA . THR A 1 70 ? -1.477 1.108 12.608 1.00 92.69 70 THR A CA 1
ATOM 570 C C . THR A 1 70 ? -0.697 0.810 11.335 1.00 92.69 70 THR A C 1
ATOM 572 O O . THR A 1 70 ? 0.212 -0.025 11.301 1.00 92.69 70 THR A O 1
ATOM 575 N N . TYR A 1 71 ? -1.058 1.538 10.288 1.00 95.94 71 TYR A N 1
ATOM 576 C CA . TYR A 1 71 ? -0.401 1.528 8.995 1.00 95.94 71 TYR A CA 1
ATOM 577 C C . TYR A 1 71 ? 0.138 2.922 8.716 1.00 95.94 71 TYR A C 1
ATOM 579 O O . TYR A 1 71 ? -0.578 3.910 8.890 1.00 95.94 71 TYR A O 1
ATOM 587 N N . PHE A 1 72 ? 1.392 3.007 8.291 1.00 95.94 72 PHE A N 1
ATOM 588 C CA . PHE A 1 72 ? 2.016 4.274 7.937 1.00 95.94 72 PHE A CA 1
ATOM 589 C C . PHE A 1 72 ? 2.339 4.290 6.447 1.00 95.94 72 PHE A C 1
ATOM 591 O O . PHE A 1 72 ? 3.027 3.394 5.963 1.00 95.94 72 PHE A O 1
ATOM 598 N N . VAL A 1 73 ? 1.814 5.274 5.719 1.00 97.06 73 VAL A N 1
ATOM 599 C CA . VAL A 1 73 ? 1.983 5.382 4.268 1.00 97.06 73 VAL A CA 1
ATOM 600 C C . VAL A 1 73 ? 3.021 6.452 3.971 1.00 97.06 73 VAL A C 1
ATOM 602 O O . VAL A 1 73 ? 2.858 7.621 4.330 1.00 97.06 73 VAL A O 1
ATOM 605 N N . MET A 1 74 ? 4.102 6.037 3.321 1.00 96.31 74 MET A N 1
ATOM 606 C CA . MET A 1 74 ? 5.258 6.876 3.026 1.00 96.31 74 MET A CA 1
ATOM 607 C C . MET A 1 74 ? 5.412 7.070 1.526 1.00 96.31 74 MET A C 1
ATOM 609 O O . MET A 1 74 ? 5.153 6.161 0.736 1.00 96.31 74 MET A O 1
ATOM 613 N N . GLY A 1 75 ? 5.884 8.254 1.146 1.00 94.31 75 GLY A N 1
ATOM 614 C CA . GLY A 1 75 ? 6.267 8.555 -0.222 1.00 94.31 75 GLY A CA 1
ATOM 615 C C . GLY A 1 75 ? 7.561 7.859 -0.641 1.00 94.31 75 GLY A C 1
ATOM 616 O O . GLY A 1 75 ? 8.354 7.447 0.212 1.00 94.31 75 GLY A O 1
ATOM 617 N N . PRO A 1 76 ? 7.827 7.766 -1.954 1.00 90.50 76 PRO A N 1
ATOM 618 C CA . PRO A 1 76 ? 8.948 6.987 -2.484 1.00 90.50 76 PRO A CA 1
ATOM 619 C C . PRO A 1 76 ? 10.322 7.482 -2.001 1.00 90.50 76 PRO A C 1
ATOM 621 O O . PRO A 1 76 ? 11.263 6.706 -1.846 1.00 90.50 76 PRO A O 1
ATOM 624 N N . SER A 1 77 ? 10.429 8.779 -1.692 1.00 86.69 77 SER A N 1
ATOM 625 C CA . SER A 1 77 ? 11.637 9.409 -1.144 1.00 86.69 77 SER A CA 1
ATOM 626 C C . SER A 1 77 ? 11.897 9.085 0.331 1.00 86.69 77 SER A C 1
ATOM 628 O O . SER A 1 77 ? 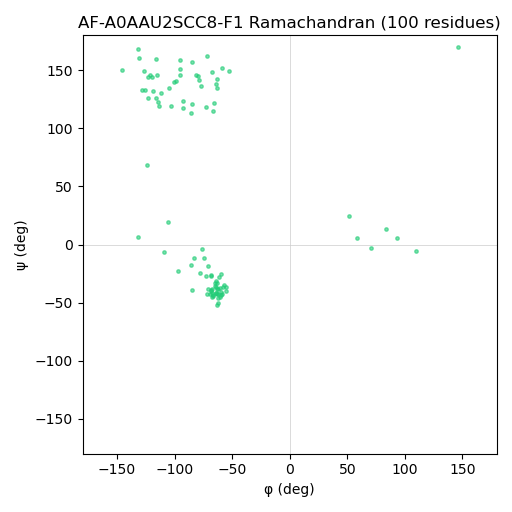12.958 9.434 0.848 1.00 86.69 77 SER A O 1
ATOM 630 N N . ARG A 1 78 ? 10.924 8.481 1.032 1.00 87.69 78 ARG A N 1
ATOM 631 C CA . ARG A 1 78 ? 10.887 8.280 2.494 1.00 87.69 78 ARG A CA 1
ATOM 632 C C . ARG A 1 78 ? 10.970 9.573 3.321 1.00 87.69 78 ARG A C 1
ATOM 634 O O . ARG A 1 78 ? 11.057 9.505 4.542 1.00 87.69 78 ARG A O 1
ATOM 641 N N . GLN A 1 79 ? 10.956 10.736 2.672 1.00 88.75 79 GLN A N 1
ATOM 642 C CA . GLN A 1 79 ? 10.940 12.051 3.320 1.00 88.75 79 GLN A CA 1
ATOM 643 C C . GLN A 1 79 ? 9.521 12.613 3.413 1.00 88.75 79 GLN A C 1
ATOM 645 O O . GLN A 1 79 ? 9.238 13.444 4.270 1.00 88.75 79 GLN A O 1
ATOM 650 N N . GLU A 1 80 ? 8.633 12.137 2.545 1.00 90.25 80 GLU A N 1
ATOM 651 C CA . GLU A 1 80 ? 7.218 12.468 2.549 1.00 90.25 80 GLU A CA 1
ATOM 652 C C . GLU A 1 80 ? 6.414 11.361 3.236 1.00 90.25 80 GLU A C 1
ATOM 654 O O . GLU A 1 80 ? 6.692 10.172 3.067 1.00 90.25 80 GLU A O 1
ATOM 659 N N . SER A 1 81 ? 5.408 11.767 4.003 1.00 93.81 81 SER A N 1
ATOM 660 C CA . SER A 1 81 ? 4.437 10.893 4.652 1.00 93.81 81 SER A CA 1
ATOM 661 C C . SER A 1 81 ? 3.049 11.318 4.199 1.00 93.81 81 SER A C 1
ATOM 663 O O . SER A 1 81 ? 2.673 12.467 4.426 1.00 93.81 81 SER A O 1
ATOM 665 N N . PHE A 1 82 ? 2.264 10.385 3.669 1.00 94.12 82 PHE A N 1
ATOM 666 C CA . PHE A 1 82 ? 0.866 10.634 3.303 1.00 94.12 82 PHE A CA 1
ATOM 667 C C . PHE A 1 82 ? -0.090 10.440 4.480 1.00 94.12 82 PHE A C 1
ATOM 669 O O . PHE A 1 82 ? -1.194 10.972 4.481 1.00 94.12 82 PHE A O 1
ATOM 676 N N . GLY A 1 83 ? 0.353 9.748 5.532 1.00 94.50 83 GLY A N 1
ATOM 677 C CA . GLY A 1 83 ? -0.378 9.690 6.790 1.00 94.50 83 GLY A CA 1
ATOM 678 C C . GLY A 1 83 ? -0.243 8.363 7.515 1.00 94.50 83 GLY A C 1
ATOM 679 O O . GLY A 1 83 ? 0.269 7.375 6.988 1.00 94.50 83 GLY A O 1
ATOM 680 N N . ARG A 1 84 ? -0.724 8.358 8.760 1.00 96.12 84 ARG A N 1
ATOM 681 C CA . ARG A 1 84 ? -0.871 7.162 9.592 1.00 96.12 84 ARG A CA 1
ATOM 682 C C . ARG A 1 84 ? -2.354 6.883 9.794 1.00 96.12 84 ARG A C 1
ATOM 684 O O . ARG A 1 84 ? -3.093 7.775 10.199 1.00 96.12 84 ARG A O 1
ATOM 691 N N . VAL A 1 85 ? -2.754 5.644 9.550 1.00 96.75 85 VAL A N 1
ATOM 692 C CA . VAL A 1 85 ? -4.145 5.183 9.594 1.00 96.75 85 VAL A CA 1
ATOM 693 C C . VAL A 1 85 ? -4.260 3.899 10.409 1.00 96.75 85 VAL A C 1
ATOM 695 O O . VAL A 1 85 ? -3.254 3.289 10.781 1.00 96.75 85 VAL A O 1
ATOM 698 N N . THR A 1 86 ? -5.487 3.503 10.743 1.00 95.12 86 THR A N 1
ATOM 699 C CA . THR A 1 86 ? -5.736 2.385 11.674 1.00 95.12 86 THR A CA 1
ATOM 700 C C . THR A 1 86 ? -6.287 1.141 10.996 1.00 95.12 86 THR A C 1
ATOM 702 O O . THR A 1 86 ? -6.392 0.093 11.628 1.00 95.12 86 THR A O 1
ATOM 705 N N . THR A 1 87 ? -6.601 1.226 9.703 1.00 95.88 87 THR A N 1
ATOM 706 C CA . THR A 1 87 ? -7.093 0.093 8.922 1.00 95.88 87 THR A CA 1
ATOM 707 C C . THR A 1 87 ? -6.257 -0.124 7.666 1.00 95.88 87 THR A C 1
ATOM 709 O O . THR A 1 87 ? -5.730 0.815 7.070 1.00 95.88 87 THR A O 1
ATOM 712 N N . ALA A 1 88 ? -6.164 -1.382 7.230 1.00 96.06 88 ALA A N 1
ATOM 713 C CA . ALA A 1 88 ? -5.467 -1.721 5.994 1.00 96.06 88 ALA A CA 1
ATOM 714 C C . ALA A 1 88 ? -6.149 -1.104 4.764 1.00 96.06 88 ALA A C 1
ATOM 716 O O . ALA A 1 88 ? -5.476 -0.738 3.808 1.00 96.06 88 ALA A O 1
ATOM 717 N N . ARG A 1 89 ? -7.480 -0.944 4.803 1.00 97.12 89 ARG A N 1
ATOM 718 C CA . ARG A 1 89 ? -8.248 -0.313 3.723 1.00 97.12 89 ARG A CA 1
ATOM 719 C C . ARG A 1 89 ? -7.851 1.144 3.533 1.00 97.12 89 ARG A C 1
ATOM 721 O O . ARG A 1 89 ? -7.468 1.497 2.430 1.00 97.12 89 ARG A O 1
ATOM 728 N N . GLU A 1 90 ? -7.852 1.935 4.603 1.00 97.69 90 GLU A N 1
ATOM 729 C CA . GLU A 1 90 ? -7.413 3.336 4.543 1.00 97.69 90 GLU A CA 1
ATOM 730 C C . GLU A 1 90 ? -5.969 3.456 4.041 1.00 97.69 90 GLU A C 1
ATOM 732 O O . GLU A 1 90 ? -5.643 4.378 3.300 1.00 97.69 90 GLU A O 1
ATOM 737 N N . ALA A 1 91 ? -5.097 2.512 4.413 1.00 97.50 91 ALA A N 1
ATOM 738 C CA . ALA A 1 91 ? -3.709 2.527 3.968 1.00 97.50 91 ALA A CA 1
ATOM 739 C C . ALA A 1 91 ? -3.597 2.300 2.456 1.00 97.50 91 ALA A C 1
ATOM 741 O O . ALA A 1 91 ? -2.846 3.005 1.785 1.00 97.50 91 ALA A O 1
ATOM 742 N N . ILE A 1 92 ? -4.353 1.339 1.916 1.00 97.69 92 ILE A N 1
ATOM 743 C CA . ILE A 1 92 ? -4.407 1.091 0.473 1.00 97.69 92 ILE A CA 1
ATOM 744 C C . ILE A 1 92 ? -5.070 2.256 -0.260 1.00 97.69 92 ILE A C 1
ATOM 746 O O . ILE A 1 92 ? -4.545 2.676 -1.285 1.00 97.69 92 ILE A O 1
ATOM 750 N N . ASP A 1 93 ? -6.151 2.824 0.273 1.00 97.62 93 ASP A N 1
ATOM 751 C CA . ASP A 1 93 ? -6.815 3.987 -0.323 1.00 97.62 93 ASP A CA 1
ATOM 752 C C . ASP A 1 93 ? -5.846 5.181 -0.436 1.00 97.62 93 ASP A C 1
ATOM 754 O O . ASP A 1 93 ? -5.754 5.782 -1.505 1.00 97.62 93 ASP A O 1
ATOM 758 N N . LEU A 1 94 ? -5.031 5.447 0.595 1.00 97.56 94 LEU A N 1
ATOM 759 C CA . LEU A 1 94 ? -3.977 6.471 0.544 1.00 97.56 94 LEU A CA 1
ATOM 760 C C . LEU A 1 94 ? -2.886 6.156 -0.490 1.00 97.56 94 LEU A C 1
ATOM 762 O O . LEU A 1 94 ? -2.444 7.047 -1.209 1.00 97.56 94 LEU A O 1
ATOM 766 N N . VAL A 1 95 ? -2.441 4.900 -0.608 1.00 97.00 95 VAL A N 1
ATOM 767 C CA . VAL A 1 95 ? -1.491 4.524 -1.675 1.00 97.00 95 VAL A CA 1
ATOM 768 C C . VAL A 1 95 ? -2.092 4.807 -3.051 1.00 97.00 95 VAL A C 1
ATOM 770 O O . VAL A 1 95 ? -1.399 5.326 -3.921 1.00 97.00 95 VAL A O 1
ATOM 773 N N . LEU A 1 96 ? -3.367 4.462 -3.242 1.00 96.06 96 LEU A N 1
ATOM 774 C CA . LEU A 1 96 ? -4.091 4.623 -4.500 1.00 96.06 96 LEU A CA 1
ATOM 775 C C . LEU A 1 96 ? -4.320 6.095 -4.868 1.00 96.06 96 LEU A C 1
ATOM 777 O O . LEU A 1 96 ? -4.230 6.429 -6.047 1.00 96.06 96 LEU A O 1
ATOM 781 N N . GLU A 1 97 ? -4.599 6.951 -3.883 1.00 95.88 97 GLU A N 1
ATOM 782 C CA . GLU A 1 97 ? -4.745 8.405 -4.046 1.00 95.88 97 GLU A CA 1
ATOM 783 C C . GLU A 1 97 ? -3.442 9.069 -4.510 1.00 95.88 97 GLU A C 1
ATOM 785 O O . GLU A 1 97 ? -3.471 10.013 -5.294 1.00 95.88 97 GLU A O 1
ATOM 790 N N . HIS A 1 98 ? -2.300 8.533 -4.072 1.00 94.56 98 HIS A N 1
ATOM 791 C CA . HIS A 1 98 ? -0.968 9.058 -4.370 1.00 94.56 98 HIS A CA 1
ATOM 792 C C . HIS A 1 98 ? -0.192 8.222 -5.403 1.00 94.56 98 HIS A C 1
ATOM 794 O O . HIS A 1 98 ? 1.038 8.313 -5.482 1.00 94.56 98 HIS A O 1
ATOM 800 N N . LEU A 1 99 ? -0.877 7.395 -6.202 1.00 91.62 99 LEU A N 1
ATOM 801 C CA . LEU A 1 99 ? -0.232 6.731 -7.334 1.00 91.62 99 LEU A CA 1
ATOM 802 C C . LEU A 1 99 ? 0.227 7.778 -8.361 1.00 91.62 99 LEU A C 1
ATOM 804 O O . LEU A 1 99 ? -0.532 8.697 -8.662 1.00 91.62 99 LEU A O 1
ATOM 808 N N . PRO A 1 100 ? 1.432 7.634 -8.940 1.00 85.94 100 PRO A N 1
ATOM 809 C CA . PRO A 1 100 ? 1.826 8.466 -10.068 1.00 85.94 100 PRO A CA 1
ATOM 810 C C . PRO A 1 100 ? 0.904 8.206 -11.266 1.00 85.94 100 PRO A C 1
ATOM 812 O O . PRO A 1 100 ? 0.533 7.053 -11.522 1.00 85.94 100 PRO A O 1
ATOM 815 N N . ASP A 1 101 ? 0.585 9.272 -12.001 1.00 77.56 101 ASP A N 1
ATOM 816 C CA . ASP A 1 101 ? -0.081 9.191 -13.303 1.00 77.56 101 ASP A CA 1
ATOM 817 C C . ASP A 1 101 ? 0.758 8.349 -14.292 1.00 77.56 101 ASP A C 1
ATOM 819 O O . ASP A 1 101 ? 1.984 8.248 -14.150 1.00 77.56 101 ASP A O 1
ATOM 823 N N . GLU A 1 102 ? 0.094 7.703 -15.260 1.00 61.16 102 GLU A N 1
ATOM 824 C CA . GLU A 1 102 ? 0.733 6.833 -16.271 1.00 61.16 102 GLU A CA 1
ATOM 825 C C . GLU A 1 102 ? 1.616 7.585 -17.279 1.00 61.16 102 GLU A C 1
ATOM 827 O O . GLU A 1 102 ? 1.190 8.647 -17.790 1.00 61.16 102 GLU A O 1
#

Nearest PDB structures (foldseek):
  8ghn-assembly1_G  TM=7.265E-01  e=1.249E+00  Saccharomyces cerevisiae
  8fh3-assembly1_B  TM=7.655E-01  e=6.371E+00  Homo sapiens
  6l8a-assembly3_F  TM=5.488E-01  e=2.576E+00  Acidithiobacillus ferrooxidans

Foldseek 3Di:
DPFLVLQVVQLVVVVVVPLEDVQLSVLLCPDPVSSCFRWDDDPSKIDTFNGSDPPGDLQFWIWHQDDPQKIWIAHSVNPGTLDIDRDSNVNSVSRVVGGDDD

Secondary structure (DSSP, 8-state):
--HHHHHHHHHHHHHHH-SS-HHHHHHHHHSHHHHTSEEEEETTEEEEES-SSSSPP--S-EEEE-TTS-EEEE-TTSS-EEEEESSHHHHHHHHHHTPPP-

Sequence (102 aa):
MDTDAAIEAGWQKARDDGRVRPELLDLAYADPRLRRRFPWVGMGELHFSRTAEQPWTWDIPFVLSEYGGTYFVMGPSRQESFGRVTTAREAIDLVLEHLPDE

Mean predicted aligned error: 3.37 Å

Radius of gyration: 12.48 Å; Cα contacts (8 Å, |Δi|>4): 183; chains: 1; bounding box: 25×29×36 Å

Solvent-accessible surface area (backbone atoms only — not comparable to full-atom values): 5680 Å² total; per-residue (Å²): 130,63,62,67,62,45,20,54,50,27,49,52,49,46,62,72,64,61,59,46,60,65,69,42,54,54,56,42,54,68,37,72,80,51,44,74,23,17,42,45,72,54,99,33,23,49,34,42,11,88,41,73,54,86,81,62,48,67,73,35,37,29,40,36,58,45,93,90,59,37,29,39,30,29,34,49,81,70,80,46,70,83,46,75,38,70,41,52,64,61,41,47,52,52,36,62,74,56,49,69,83,134

pLDDT: mean 92.43, std 6.48, range [61.16, 98.06]